Protein AF-A0A6N3WYI0-F1 (afdb_monomer_lite)

pLDDT: mean 83.33, std 9.59, range [57.69, 98.38]

Radius of gyration: 14.71 Å; chains: 1; bounding box: 31×34×36 Å

InterPro domains:
  IPR027417 P-loop containing nucleoside triphosphate hydrolase [G3DSA:3.40.50.300] (2-44)

Structure (mmCIF, N/CA/C/O backbone):
data_AF-A0A6N3WYI0-F1
#
_entry.id   AF-A0A6N3WYI0-F1
#
loop_
_atom_site.group_PDB
_atom_site.id
_atom_site.type_symbol
_atom_site.label_atom_id
_atom_site.label_alt_id
_atom_site.label_comp_id
_atom_site.label_asym_id
_atom_site.label_entity_id
_atom_site.label_seq_id
_atom_site.pdbx_PDB_ins_code
_atom_site.Cartn_x
_atom_site.Cartn_y
_atom_site.Cartn_z
_atom_site.occupancy
_atom_site.B_iso_or_equiv
_atom_site.auth_seq_id
_atom_site.auth_comp_id
_atom_site.auth_asym_id
_atom_site.auth_atom_id
_atom_site.pdbx_PDB_model_num
ATOM 1 N N . VAL A 1 1 ? 18.492 -11.598 -7.239 1.00 57.69 1 VAL A N 1
ATOM 2 C CA . VAL A 1 1 ? 18.209 -11.217 -8.647 1.00 57.69 1 VAL A CA 1
ATOM 3 C C . VAL A 1 1 ? 16.923 -11.869 -9.162 1.00 57.69 1 VAL A C 1
ATOM 5 O O . VAL A 1 1 ? 16.027 -11.134 -9.549 1.00 57.69 1 VAL A O 1
ATOM 8 N N . VAL A 1 2 ? 16.761 -13.200 -9.081 1.00 62.50 2 VAL A N 1
ATOM 9 C CA . VAL A 1 2 ? 15.528 -13.911 -9.518 1.00 62.50 2 VAL A CA 1
ATOM 10 C C . VAL A 1 2 ? 14.264 -13.447 -8.773 1.00 62.50 2 VAL A C 1
ATOM 12 O O . VAL A 1 2 ? 13.228 -13.201 -9.384 1.00 62.50 2 VAL A O 1
ATOM 15 N N . THR A 1 3 ? 14.363 -13.236 -7.459 1.00 75.56 3 THR A N 1
ATOM 16 C CA . THR A 1 3 ? 13.233 -12.838 -6.601 1.00 75.56 3 THR A CA 1
ATOM 17 C C . THR A 1 3 ? 12.672 -11.446 -6.907 1.00 75.56 3 THR A C 1
ATOM 19 O O . THR A 1 3 ? 11.476 -11.226 -6.750 1.00 75.56 3 THR A O 1
ATOM 22 N N . ASP A 1 4 ? 13.495 -10.504 -7.377 1.00 73.62 4 ASP A N 1
ATOM 23 C CA . ASP A 1 4 ? 13.027 -9.153 -7.721 1.00 73.62 4 ASP A CA 1
ATOM 24 C C . ASP A 1 4 ? 12.378 -9.080 -9.096 1.00 73.62 4 ASP A C 1
ATOM 26 O O . ASP A 1 4 ? 11.515 -8.235 -9.320 1.00 73.62 4 ASP A O 1
ATOM 30 N N . HIS A 1 5 ? 12.803 -9.935 -10.026 1.00 79.31 5 HIS A N 1
ATOM 31 C CA . HIS A 1 5 ? 12.167 -10.026 -11.335 1.00 79.31 5 HIS A CA 1
ATOM 32 C C . HIS A 1 5 ? 10.755 -10.602 -11.200 1.00 79.31 5 HIS A C 1
ATOM 34 O O . HIS A 1 5 ? 9.798 -9.991 -11.668 1.00 79.31 5 HIS A O 1
ATOM 40 N N . LEU A 1 6 ? 10.620 -11.696 -10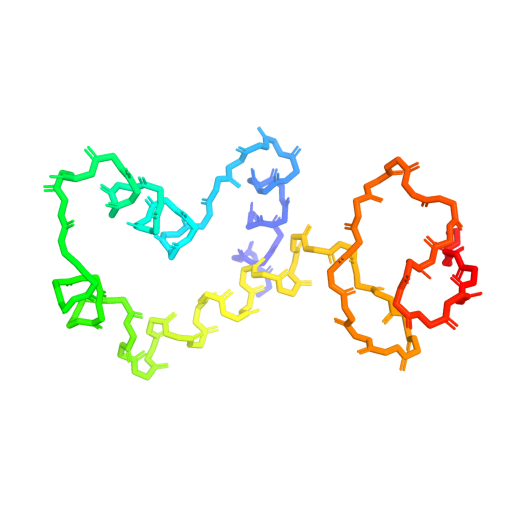.443 1.00 83.06 6 LEU A N 1
ATOM 41 C CA . LEU A 1 6 ? 9.323 -12.296 -10.140 1.00 83.06 6 LEU A CA 1
ATOM 42 C C . LEU A 1 6 ? 8.392 -11.299 -9.433 1.00 83.06 6 LEU A C 1
ATOM 44 O O . LEU A 1 6 ? 7.230 -11.167 -9.800 1.00 83.06 6 LEU A O 1
ATOM 48 N N . ARG A 1 7 ? 8.921 -10.539 -8.465 1.00 77.38 7 ARG A N 1
ATOM 49 C CA . ARG A 1 7 ? 8.153 -9.522 -7.734 1.00 77.38 7 ARG A CA 1
ATOM 50 C C . ARG A 1 7 ? 7.677 -8.381 -8.637 1.00 77.38 7 ARG A C 1
ATOM 52 O O . ARG A 1 7 ? 6.539 -7.953 -8.503 1.00 77.38 7 ARG A O 1
ATOM 59 N N . ARG A 1 8 ? 8.510 -7.920 -9.575 1.00 76.69 8 ARG A N 1
ATOM 60 C CA . ARG A 1 8 ? 8.108 -6.908 -10.567 1.00 76.69 8 ARG A CA 1
ATOM 61 C C . ARG A 1 8 ? 6.973 -7.399 -11.458 1.00 76.69 8 ARG A C 1
ATOM 63 O O . ARG A 1 8 ? 5.996 -6.683 -11.631 1.00 76.69 8 ARG A O 1
ATOM 70 N N . MET A 1 9 ? 7.080 -8.620 -11.982 1.00 82.50 9 MET A N 1
ATOM 71 C CA . MET A 1 9 ? 6.022 -9.215 -12.806 1.00 82.50 9 MET A CA 1
ATOM 72 C C . MET A 1 9 ? 4.722 -9.393 -12.022 1.00 82.50 9 MET A C 1
ATOM 74 O O . MET A 1 9 ? 3.650 -9.089 -12.530 1.00 82.50 9 MET A O 1
ATOM 78 N N . ALA A 1 10 ? 4.827 -9.850 -10.775 1.00 81.31 10 ALA A N 1
ATOM 79 C CA . ALA A 1 10 ? 3.697 -10.036 -9.879 1.00 81.31 10 ALA A CA 1
ATOM 80 C C . ALA A 1 10 ? 2.915 -8.737 -9.654 1.00 81.31 10 ALA A C 1
ATOM 82 O O . ALA A 1 10 ? 1.701 -8.689 -9.834 1.00 81.31 10 ALA A O 1
ATOM 83 N N . VAL A 1 11 ? 3.630 -7.669 -9.314 1.00 77.31 11 VAL A N 1
ATOM 84 C CA . VAL A 1 11 ? 3.049 -6.340 -9.143 1.00 77.31 11 VAL A CA 1
ATOM 85 C C . VAL A 1 11 ? 2.437 -5.824 -10.446 1.00 77.31 11 VAL A C 1
ATOM 87 O O . VAL A 1 11 ? 1.310 -5.342 -10.433 1.00 77.31 11 VAL A O 1
ATOM 90 N N . ALA A 1 12 ? 3.146 -5.945 -11.575 1.00 75.31 12 ALA A N 1
ATOM 91 C CA . ALA A 1 12 ? 2.635 -5.514 -12.878 1.00 75.31 12 ALA A CA 1
ATOM 92 C C . ALA A 1 12 ? 1.358 -6.273 -13.289 1.00 75.31 12 ALA A C 1
ATOM 94 O O . ALA A 1 12 ? 0.514 -5.727 -13.990 1.00 75.31 12 ALA A O 1
ATOM 95 N N . ALA A 1 13 ? 1.193 -7.512 -12.816 1.00 81.00 13 ALA A N 1
ATOM 96 C CA . ALA A 1 13 ? -0.012 -8.317 -12.992 1.00 81.00 13 ALA A CA 1
ATOM 97 C C . ALA A 1 13 ? -1.144 -7.977 -11.998 1.00 81.00 13 ALA A C 1
ATOM 99 O O . ALA A 1 13 ? -2.162 -8.666 -11.979 1.00 81.00 13 ALA A O 1
ATOM 100 N N . GLY A 1 14 ? -0.987 -6.935 -11.174 1.00 76.94 14 GLY A N 1
ATOM 101 C CA . GLY A 1 14 ? -2.016 -6.453 -10.251 1.00 76.94 14 GLY A CA 1
ATOM 102 C C . GLY A 1 14 ? -1.947 -7.036 -8.838 1.00 76.94 14 GLY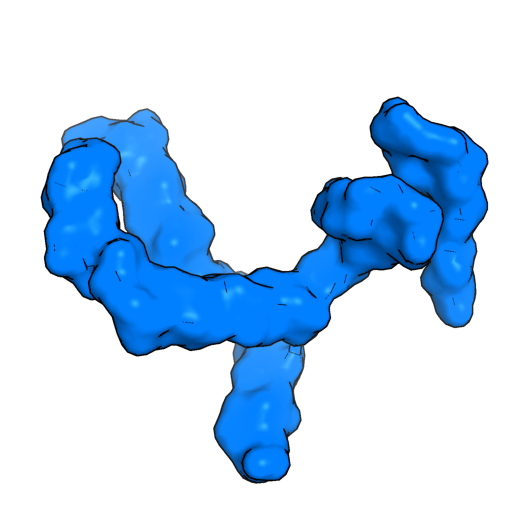 A C 1
ATOM 103 O O . GLY A 1 14 ? -2.902 -6.881 -8.079 1.00 76.94 14 GLY A O 1
ATOM 104 N N . MET A 1 15 ? -0.850 -7.699 -8.450 1.00 84.06 15 MET A N 1
ATOM 105 C CA . MET A 1 15 ? -0.692 -8.124 -7.056 1.00 84.06 15 MET A CA 1
ATOM 106 C C . MET A 1 15 ? -0.490 -6.924 -6.125 1.00 84.06 15 MET A C 1
ATOM 108 O O . MET A 1 15 ? 0.303 -6.022 -6.402 1.00 84.06 15 MET A O 1
ATOM 112 N N . THR A 1 16 ? -1.171 -6.958 -4.981 1.00 84.06 16 THR A N 1
ATOM 113 C CA . THR A 1 16 ? -0.994 -6.002 -3.882 1.00 84.06 16 THR A CA 1
ATOM 114 C C . THR A 1 16 ? 0.099 -6.466 -2.914 1.00 84.06 16 THR A C 1
ATOM 116 O O . THR A 1 16 ? 0.453 -7.647 -2.874 1.00 84.06 16 THR A O 1
ATOM 119 N N . THR A 1 17 ? 0.660 -5.541 -2.137 1.00 87.12 17 THR A N 1
ATOM 120 C CA . THR A 1 17 ? 1.614 -5.888 -1.074 1.00 87.12 17 THR A CA 1
ATOM 121 C C . THR A 1 17 ? 0.876 -6.328 0.191 1.00 87.12 17 THR A C 1
ATOM 123 O O . THR A 1 17 ? -0.315 -6.047 0.344 1.00 87.12 17 THR A O 1
ATOM 126 N N . LEU A 1 18 ? 1.560 -7.007 1.121 1.00 90.69 18 LEU A N 1
ATOM 127 C CA . LEU A 1 18 ? 0.910 -7.456 2.357 1.00 90.69 18 LEU A CA 1
ATOM 128 C C . LEU A 1 18 ? 0.483 -6.259 3.207 1.00 90.69 18 LEU A C 1
ATOM 130 O O . LEU A 1 18 ? -0.608 -6.280 3.769 1.00 90.69 18 LEU A O 1
ATOM 134 N N . LEU A 1 19 ? 1.295 -5.197 3.257 1.00 90.12 19 LEU A N 1
ATOM 135 C CA . LEU A 1 19 ? 0.918 -3.962 3.950 1.00 90.12 19 LEU A CA 1
ATOM 136 C C . LEU A 1 19 ? -0.258 -3.267 3.261 1.00 90.12 19 LEU A C 1
ATOM 138 O O . LEU A 1 19 ? -1.171 -2.813 3.944 1.00 90.12 19 LEU A O 1
ATOM 142 N N . GLY A 1 20 ? -0.257 -3.198 1.925 1.00 88.75 20 GLY A N 1
ATOM 143 C CA . GLY A 1 20 ? -1.361 -2.615 1.162 1.00 88.75 20 GLY A CA 1
ATOM 144 C C . GLY A 1 20 ? -2.688 -3.314 1.458 1.00 88.75 20 GLY A C 1
ATOM 145 O O . GLY A 1 20 ? -3.665 -2.655 1.803 1.00 88.75 20 GLY A O 1
ATOM 146 N N . TYR A 1 21 ? -2.693 -4.647 1.407 1.00 91.94 21 TYR A N 1
ATOM 147 C CA . TYR A 1 21 ? -3.867 -5.451 1.737 1.00 91.94 21 TYR A CA 1
ATOM 148 C C . TYR A 1 21 ? -4.259 -5.360 3.218 1.00 91.94 21 TYR A C 1
ATOM 150 O O . TYR A 1 21 ? -5.432 -5.205 3.541 1.00 91.94 21 TYR A O 1
ATOM 158 N N . GLY A 1 22 ? -3.286 -5.392 4.134 1.00 93.88 22 GLY A N 1
ATOM 159 C CA . GLY A 1 22 ? -3.541 -5.254 5.569 1.00 93.88 22 GLY A CA 1
ATOM 160 C C . GLY A 1 22 ? -4.252 -3.943 5.912 1.00 93.88 22 GLY A C 1
ATOM 161 O O . GLY A 1 22 ? -5.213 -3.948 6.676 1.00 93.88 22 GLY A O 1
ATOM 162 N N . LEU A 1 23 ? -3.846 -2.829 5.294 1.00 93.69 23 LEU A N 1
ATOM 163 C CA . LEU A 1 23 ? -4.509 -1.534 5.474 1.00 93.69 23 LEU A CA 1
ATOM 164 C C . LEU A 1 23 ? -5.930 -1.505 4.891 1.00 93.69 23 LEU A C 1
ATOM 166 O O . LEU A 1 23 ? -6.807 -0.856 5.458 1.00 93.69 23 LEU A O 1
ATOM 170 N N . GLU A 1 24 ? -6.184 -2.219 3.794 1.00 94.88 24 GLU A N 1
ATOM 171 C CA . GLU A 1 24 ? -7.533 -2.358 3.236 1.00 94.88 24 GLU A CA 1
ATOM 172 C C . GLU A 1 24 ? -8.468 -3.110 4.195 1.00 94.88 24 GLU A C 1
ATOM 174 O O . GLU A 1 24 ? -9.593 -2.669 4.433 1.00 94.88 24 GLU A O 1
ATOM 179 N N . LEU A 1 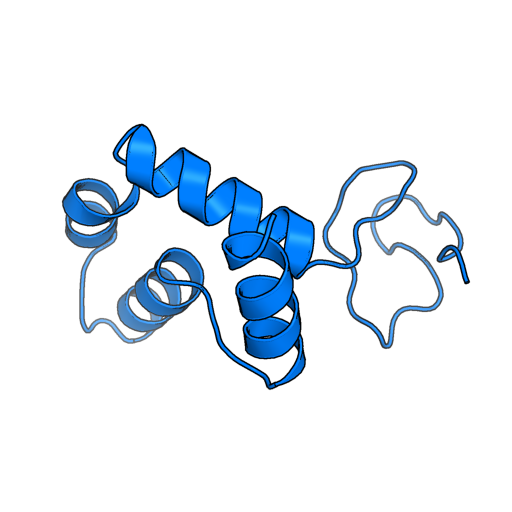25 ? -7.984 -4.181 4.830 1.00 96.62 25 LEU A N 1
ATOM 180 C CA . LEU A 1 25 ? -8.747 -4.918 5.843 1.00 96.62 25 LEU A CA 1
ATOM 181 C C . LEU A 1 25 ? -9.054 -4.068 7.086 1.00 96.62 25 LEU A C 1
ATOM 183 O O . LEU A 1 25 ? -10.135 -4.204 7.663 1.00 96.62 25 LEU A O 1
ATOM 187 N N . VAL A 1 26 ? -8.143 -3.169 7.481 1.00 96.94 26 VAL A N 1
ATOM 188 C CA . VAL A 1 26 ? -8.396 -2.193 8.558 1.00 96.94 26 VAL A CA 1
ATOM 189 C C . VAL A 1 26 ? -9.533 -1.247 8.172 1.00 96.94 26 VAL A C 1
ATOM 191 O O . VAL A 1 26 ? -10.438 -1.023 8.971 1.00 96.94 26 VAL A O 1
ATOM 194 N N . LEU A 1 27 ? -9.534 -0.730 6.938 1.00 94.69 27 LEU A N 1
ATOM 195 C CA . LEU A 1 27 ? -10.609 0.141 6.444 1.00 94.69 27 LEU A CA 1
ATOM 196 C C . LEU A 1 27 ? -11.969 -0.570 6.388 1.00 94.69 27 LEU A C 1
ATOM 198 O O . LEU A 1 27 ? -13.000 0.067 6.587 1.00 94.69 27 LEU A O 1
ATOM 202 N N . GLN A 1 28 ? -11.974 -1.881 6.147 1.00 98.00 28 GLN A N 1
ATOM 203 C CA . GLN A 1 28 ? -13.178 -2.717 6.165 1.00 98.00 28 GLN A CA 1
ATOM 204 C C . GLN A 1 28 ? -13.614 -3.125 7.585 1.00 98.00 28 GLN A C 1
ATOM 206 O O . GLN A 1 28 ? -14.663 -3.747 7.743 1.00 98.00 28 GLN A O 1
ATOM 211 N N . GLY A 1 29 ? -12.830 -2.794 8.618 1.00 96.62 29 GLY A N 1
ATOM 212 C CA . GLY A 1 29 ? -13.102 -3.168 10.007 1.00 96.62 29 GLY A CA 1
ATOM 213 C C . GLY A 1 29 ? -12.891 -4.655 10.314 1.00 96.62 29 GLY A C 1
ATOM 214 O O . GLY A 1 29 ? -13.398 -5.141 11.321 1.00 96.62 29 GLY A O 1
ATOM 215 N N . ILE A 1 30 ? -12.170 -5.385 9.455 1.00 98.38 30 ILE A N 1
ATOM 216 C CA . ILE A 1 30 ? -11.910 -6.829 9.605 1.00 98.38 30 ILE A CA 1
ATOM 217 C C . ILE A 1 30 ? -10.754 -7.089 10.582 1.00 98.38 30 ILE A C 1
ATOM 219 O O . ILE A 1 30 ? -10.732 -8.110 11.264 1.00 98.38 30 ILE A O 1
ATOM 223 N N . THR A 1 31 ? -9.791 -6.170 10.649 1.00 97.50 31 THR A N 1
ATOM 224 C CA . THR A 1 31 ? -8.630 -6.223 11.549 1.00 97.50 31 THR A CA 1
ATOM 225 C C . THR A 1 31 ? -8.310 -4.825 12.071 1.00 97.50 31 THR A C 1
ATOM 227 O O . THR A 1 31 ? -8.894 -3.832 11.631 1.00 97.50 31 THR A O 1
ATOM 230 N N . THR A 1 32 ? -7.381 -4.735 13.016 1.00 97.50 32 THR A N 1
ATOM 231 C CA . THR A 1 32 ? -6.935 -3.473 13.611 1.00 97.50 32 THR A CA 1
ATOM 232 C C . THR A 1 32 ? -5.543 -3.072 13.134 1.00 97.50 32 THR A C 1
ATOM 234 O O . THR A 1 32 ? -4.742 -3.896 12.692 1.00 97.50 32 THR A O 1
ATOM 237 N N . LEU A 1 33 ? -5.229 -1.781 13.255 1.00 96.00 33 LEU A N 1
ATOM 238 C CA . LEU A 1 33 ? -3.901 -1.275 12.909 1.00 96.00 33 LEU A CA 1
ATOM 239 C C . LEU A 1 33 ? -2.801 -1.914 13.777 1.00 96.00 33 LEU A C 1
ATOM 241 O O . LEU A 1 33 ? -1.725 -2.209 13.267 1.00 96.00 33 LEU A O 1
ATOM 245 N N . GLU A 1 34 ? -3.097 -2.188 15.051 1.00 96.69 34 GLU A N 1
ATOM 246 C CA . GLU A 1 34 ? -2.181 -2.841 15.996 1.00 96.69 34 GLU A CA 1
ATOM 247 C C . GLU A 1 34 ? -1.865 -4.291 15.588 1.00 96.69 34 GLU A C 1
ATOM 249 O O . GLU A 1 34 ? -0.712 -4.728 15.621 1.00 96.69 34 GLU A O 1
ATOM 254 N N . GLU A 1 35 ? -2.872 -5.044 15.137 1.00 96.00 35 GLU A N 1
ATOM 255 C CA . GLU A 1 35 ? -2.668 -6.398 14.612 1.00 96.00 35 GLU A CA 1
ATOM 256 C C . GLU A 1 35 ? -1.801 -6.397 13.351 1.00 96.00 35 GLU A C 1
ATOM 258 O O . GLU A 1 35 ? -0.895 -7.225 13.228 1.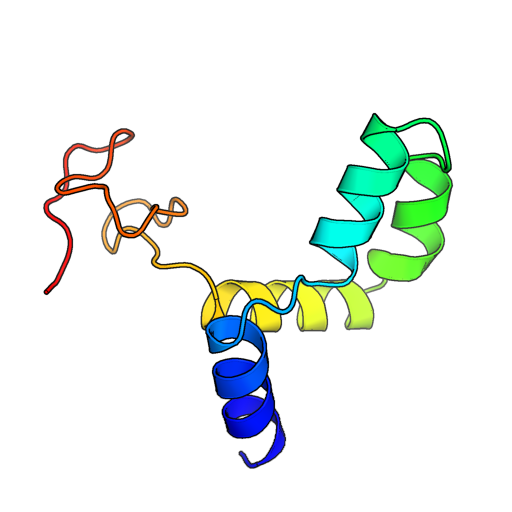00 96.00 35 GLU A O 1
ATOM 263 N N . VAL A 1 36 ? -2.043 -5.448 12.443 1.00 95.19 36 VAL A N 1
ATOM 264 C CA . VAL A 1 36 ? -1.254 -5.274 11.217 1.00 95.19 36 VAL A CA 1
ATOM 265 C C . VAL A 1 36 ? 0.191 -4.900 11.546 1.00 95.19 36 VAL A C 1
ATOM 267 O O . VAL A 1 36 ? 1.118 -5.490 10.987 1.00 95.19 36 VAL A O 1
ATOM 270 N N . GLU A 1 37 ? 0.403 -3.967 12.474 1.00 93.31 37 GLU A N 1
ATOM 271 C CA . GLU A 1 37 ? 1.729 -3.550 12.931 1.00 93.31 37 GLU A CA 1
ATOM 272 C C . GLU A 1 37 ? 2.536 -4.732 13.473 1.00 93.31 37 GLU A C 1
ATOM 274 O O . GLU A 1 37 ? 3.646 -4.989 13.000 1.00 93.31 37 GLU A O 1
ATOM 279 N N . ARG A 1 38 ? 1.954 -5.503 14.399 1.00 92.50 38 A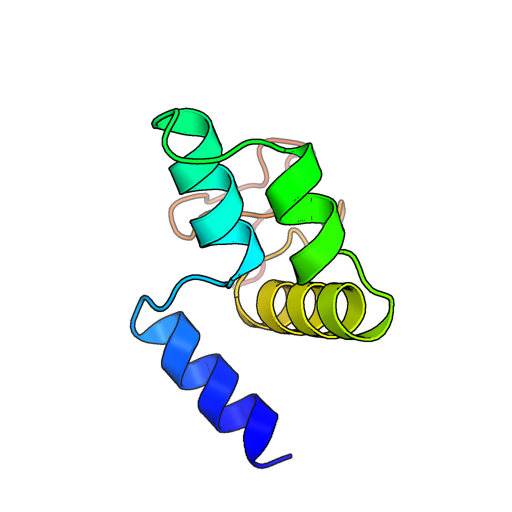RG A N 1
ATOM 280 C CA . ARG A 1 38 ? 2.623 -6.634 15.060 1.00 92.50 38 ARG A CA 1
ATOM 281 C C . ARG A 1 38 ? 3.125 -7.697 14.081 1.00 92.50 38 ARG A C 1
ATOM 283 O O . ARG A 1 38 ? 4.108 -8.378 14.367 1.00 92.50 38 ARG A O 1
ATOM 290 N N . VAL A 1 39 ? 2.445 -7.864 12.947 1.00 90.88 39 VAL A N 1
ATOM 291 C CA . VAL A 1 39 ? 2.752 -8.913 11.965 1.00 90.88 39 VAL A CA 1
ATOM 292 C C . VAL A 1 39 ? 3.613 -8.390 10.815 1.00 90.88 39 VAL A C 1
ATOM 294 O O . VAL A 1 39 ? 4.516 -9.093 10.358 1.00 90.88 39 VAL A O 1
ATOM 297 N N . LEU A 1 40 ? 3.362 -7.168 10.336 1.00 89.44 40 LEU A N 1
ATOM 298 C CA . LEU A 1 40 ? 3.955 -6.663 9.093 1.00 89.44 40 LEU A CA 1
ATOM 299 C C . LEU A 1 40 ? 5.052 -5.616 9.298 1.00 89.44 40 LEU A C 1
ATOM 301 O O . LEU A 1 40 ? 5.944 -5.517 8.455 1.00 89.44 40 LEU A O 1
ATOM 305 N N . LEU A 1 41 ? 5.035 -4.859 10.398 1.00 85.56 41 LEU A N 1
ATOM 306 C CA . LEU A 1 41 ? 6.008 -3.790 10.667 1.00 85.56 41 LEU A CA 1
ATOM 307 C C . LEU A 1 41 ? 7.216 -4.264 11.490 1.00 85.56 41 LEU A C 1
ATOM 309 O O . LEU A 1 41 ? 7.890 -3.471 12.140 1.00 85.56 41 LEU A O 1
ATOM 313 N N . THR A 1 42 ? 7.544 -5.555 11.407 1.00 88.56 42 THR A N 1
ATOM 314 C CA . THR A 1 42 ? 8.852 -6.070 11.839 1.00 88.56 42 THR A CA 1
ATOM 315 C C . THR A 1 42 ? 9.967 -5.520 10.942 1.00 88.56 42 THR A C 1
ATOM 317 O O . THR A 1 42 ? 9.711 -5.167 9.791 1.00 88.56 42 THR A O 1
ATOM 320 N N . ASP A 1 43 ? 11.222 -5.503 11.402 1.00 80.75 43 ASP A N 1
ATOM 321 C CA . ASP A 1 43 ? 12.352 -4.990 10.601 1.00 80.75 43 ASP A CA 1
ATOM 322 C C . ASP A 1 43 ? 12.450 -5.651 9.212 1.00 80.75 43 ASP A C 1
ATOM 324 O O . ASP A 1 43 ? 12.673 -4.988 8.194 1.00 80.75 43 ASP A O 1
ATOM 328 N N . VAL A 1 44 ? 12.217 -6.967 9.149 1.00 85.25 44 VAL A N 1
ATOM 329 C CA . VAL A 1 44 ? 12.232 -7.746 7.900 1.00 85.25 44 VAL A CA 1
ATOM 330 C C . VAL A 1 44 ? 10.982 -7.482 7.055 1.00 85.25 44 VAL A C 1
ATOM 332 O O . VAL A 1 44 ? 11.086 -7.324 5.833 1.00 85.25 44 VAL A O 1
ATOM 335 N N . GLY A 1 45 ? 9.805 -7.413 7.683 1.00 84.12 45 GLY A N 1
ATOM 336 C CA . GLY A 1 45 ? 8.543 -7.117 7.003 1.00 84.12 45 GLY A CA 1
ATOM 337 C C . GLY A 1 45 ? 8.560 -5.728 6.367 1.00 84.12 45 GLY A C 1
ATOM 338 O O . GLY A 1 45 ? 8.328 -5.590 5.166 1.00 84.12 45 GLY A O 1
ATOM 339 N N . LEU A 1 46 ? 8.990 -4.717 7.121 1.00 84.75 46 LEU A N 1
ATOM 340 C CA . LEU A 1 46 ? 9.124 -3.342 6.652 1.00 84.75 46 LEU A CA 1
ATOM 341 C C . LEU A 1 46 ? 10.129 -3.218 5.500 1.00 84.75 46 LEU A C 1
ATOM 343 O O . LEU A 1 46 ? 9.859 -2.529 4.514 1.00 84.75 46 LEU A O 1
ATOM 347 N N . ALA A 1 47 ? 11.279 -3.895 5.586 1.00 84.31 47 ALA A N 1
ATOM 348 C CA . ALA A 1 47 ? 12.250 -3.923 4.493 1.00 84.31 47 ALA A CA 1
ATOM 349 C C . ALA A 1 47 ? 11.665 -4.566 3.221 1.00 84.31 47 ALA A C 1
ATOM 351 O O . ALA A 1 47 ? 11.899 -4.080 2.109 1.00 84.31 47 ALA A O 1
ATOM 352 N N . THR A 1 48 ? 10.867 -5.624 3.379 1.00 84.12 48 THR A N 1
ATOM 353 C CA . THR A 1 48 ? 10.204 -6.324 2.269 1.00 84.12 48 THR A CA 1
ATOM 354 C C . THR A 1 48 ? 9.143 -5.448 1.609 1.00 84.12 48 THR A C 1
ATOM 356 O O . THR A 1 48 ? 9.125 -5.327 0.384 1.00 84.12 48 THR A O 1
ATOM 359 N N . GLU A 1 49 ? 8.320 -4.775 2.408 1.00 85.06 49 GLU A N 1
ATOM 360 C CA . GLU A 1 49 ? 7.274 -3.862 1.944 1.00 85.06 49 GLU A CA 1
ATOM 361 C C . GLU A 1 49 ? 7.852 -2.633 1.244 1.00 85.06 49 GLU A C 1
ATOM 363 O O . GLU A 1 49 ? 7.410 -2.270 0.154 1.00 85.06 49 GLU A O 1
ATOM 368 N N . ARG A 1 50 ? 8.921 -2.038 1.788 1.00 81.06 50 ARG A N 1
ATOM 369 C CA . ARG A 1 50 ? 9.643 -0.940 1.122 1.00 81.06 50 ARG A CA 1
ATOM 370 C C . ARG A 1 50 ? 10.202 -1.362 -0.232 1.00 81.06 50 ARG A C 1
ATOM 372 O O . ARG A 1 50 ? 10.102 -0.601 -1.192 1.00 81.06 50 ARG A O 1
ATOM 379 N N . ARG A 1 51 ? 10.756 -2.574 -0.330 1.00 79.31 51 ARG A N 1
ATOM 380 C CA . ARG A 1 51 ? 11.276 -3.118 -1.591 1.00 79.31 51 ARG A CA 1
ATOM 381 C C . ARG A 1 51 ? 10.156 -3.403 -2.587 1.00 79.31 51 ARG A C 1
ATOM 383 O O . ARG A 1 51 ? 10.305 -3.079 -3.757 1.00 79.31 51 ARG A O 1
ATOM 390 N N . ALA A 1 52 ? 9.046 -3.989 -2.138 1.00 76.06 52 ALA A N 1
ATOM 391 C CA . ALA A 1 52 ? 7.883 -4.241 -2.982 1.00 76.06 52 ALA A CA 1
ATOM 392 C C . ALA A 1 52 ? 7.299 -2.930 -3.521 1.00 76.06 52 ALA A C 1
ATOM 394 O O . ALA A 1 52 ? 7.050 -2.830 -4.718 1.00 76.06 52 ALA A O 1
ATOM 395 N N . ARG A 1 53 ? 7.192 -1.908 -2.664 1.00 73.62 53 ARG A N 1
ATOM 396 C CA . ARG A 1 53 ? 6.728 -0.572 -3.040 1.00 73.62 53 ARG A CA 1
ATOM 397 C C . ARG A 1 53 ? 7.664 0.108 -4.034 1.00 73.62 53 ARG A C 1
ATOM 399 O O . ARG A 1 53 ? 7.207 0.569 -5.064 1.00 73.62 53 ARG A O 1
ATOM 406 N N . ALA A 1 54 ? 8.974 0.092 -3.796 1.00 73.19 54 ALA A N 1
ATOM 407 C CA . ALA A 1 54 ? 9.952 0.644 -4.740 1.00 73.19 54 ALA A CA 1
ATOM 408 C C . ALA A 1 54 ? 9.924 -0.036 -6.124 1.00 73.19 54 ALA A C 1
ATOM 410 O O . ALA A 1 54 ? 10.340 0.560 -7.111 1.00 73.19 54 ALA A O 1
ATOM 411 N N . LEU A 1 55 ? 9.455 -1.286 -6.198 1.00 69.38 55 LEU A N 1
ATOM 412 C CA . LEU A 1 55 ? 9.276 -2.021 -7.450 1.00 69.38 55 LEU A CA 1
ATOM 413 C C . LEU A 1 55 ? 7.887 -1.824 -8.078 1.00 69.38 55 LEU A C 1
ATOM 415 O O . LEU A 1 55 ? 7.703 -2.249 -9.217 1.00 69.38 55 LEU A O 1
ATOM 419 N N . SER A 1 56 ? 6.929 -1.236 -7.351 1.00 63.84 56 SER A N 1
ATOM 420 C CA . SER A 1 56 ? 5.532 -1.093 -7.769 1.00 63.84 56 SER A CA 1
ATOM 421 C C . SER A 1 56 ? 5.076 0.322 -8.041 1.00 63.84 56 SER A C 1
ATOM 423 O O . SER A 1 56 ? 4.222 0.528 -8.899 1.00 63.84 56 SER A O 1
ATOM 425 N N . SER A 1 57 ? 5.613 1.302 -7.324 1.00 64.81 57 SER A N 1
ATOM 426 C CA . SER A 1 57 ? 5.221 2.684 -7.517 1.00 64.81 57 SER A CA 1
ATOM 427 C C . SER A 1 57 ? 6.057 3.314 -8.620 1.00 64.81 57 SER A C 1
ATOM 429 O O . SER A 1 57 ? 7.285 3.300 -8.586 1.00 64.81 57 SER A O 1
ATOM 431 N N . LEU A 1 58 ? 5.380 3.946 -9.577 1.00 74.81 58 LEU A N 1
ATOM 432 C CA . LEU A 1 58 ? 5.978 5.096 -10.225 1.00 74.81 58 LEU A CA 1
ATOM 433 C C . LEU A 1 58 ? 6.165 6.156 -9.145 1.00 74.81 58 LEU A C 1
ATOM 435 O O . LEU A 1 58 ? 5.196 6.609 -8.548 1.00 74.81 58 LEU A O 1
ATOM 439 N N . ASN A 1 59 ? 7.400 6.529 -8.849 1.00 79.31 59 ASN A N 1
ATOM 440 C CA . ASN A 1 59 ? 7.688 7.601 -7.907 1.00 79.31 59 ASN A CA 1
ATOM 441 C C . ASN A 1 59 ? 8.050 8.857 -8.692 1.00 79.31 59 ASN A C 1
ATOM 443 O O . ASN A 1 59 ? 8.757 8.789 -9.696 1.00 79.31 59 ASN A O 1
ATOM 447 N N . CYS A 1 60 ? 7.601 10.017 -8.219 1.00 80.25 60 CYS A N 1
ATOM 448 C CA . CYS A 1 60 ? 8.087 11.281 -8.743 1.00 80.25 60 CYS A CA 1
ATOM 449 C C . CYS A 1 60 ? 9.608 11.360 -8.525 1.00 80.25 60 CYS A C 1
ATOM 451 O O . CYS A 1 60 ? 10.044 11.238 -7.376 1.00 80.25 60 CYS A O 1
ATOM 453 N N . PRO A 1 61 ? 10.421 11.608 -9.569 1.00 81.69 61 PRO A N 1
ATOM 454 C CA . PRO A 1 61 ? 11.878 11.652 -9.434 1.00 81.69 61 PRO A CA 1
ATOM 455 C C . PRO A 1 61 ? 12.357 12.831 -8.579 1.00 81.69 61 PRO A C 1
ATOM 457 O O . PRO A 1 61 ? 13.471 12.805 -8.066 1.00 81.69 61 PRO A O 1
ATOM 460 N N . ARG A 1 62 ? 11.517 13.859 -8.404 1.00 85.75 62 ARG A N 1
ATOM 461 C CA . ARG A 1 62 ? 11.851 15.062 -7.642 1.00 85.75 62 ARG A CA 1
ATOM 462 C C . ARG A 1 62 ? 11.465 14.975 -6.171 1.00 85.75 62 ARG A C 1
ATOM 464 O O . ARG A 1 62 ? 12.295 15.253 -5.316 1.00 85.75 62 ARG A O 1
ATOM 471 N N . CYS A 1 63 ? 10.217 14.619 -5.863 1.00 87.19 63 CYS A N 1
ATOM 472 C CA . CYS A 1 63 ? 9.725 14.623 -4.479 1.00 87.19 63 CYS A CA 1
ATOM 473 C C . CYS A 1 63 ? 9.530 13.223 -3.877 1.00 87.19 63 CYS A C 1
ATOM 475 O O . CYS A 1 63 ? 9.156 13.108 -2.714 1.00 87.19 63 CYS A O 1
ATOM 477 N N . GLY A 1 64 ? 9.727 12.153 -4.655 1.00 75.38 64 GLY A N 1
ATOM 478 C CA . GLY A 1 64 ? 9.593 10.767 -4.196 1.00 75.38 64 GLY A CA 1
ATOM 479 C C . GLY A 1 64 ? 8.155 10.292 -3.951 1.00 75.38 64 GLY A C 1
ATOM 480 O O . GLY A 1 64 ? 7.956 9.126 -3.599 1.00 75.38 64 GLY A O 1
ATOM 481 N N . ALA A 1 65 ? 7.150 11.154 -4.149 1.00 77.88 65 ALA A N 1
ATOM 482 C CA . ALA A 1 65 ? 5.743 10.803 -3.971 1.00 77.88 65 ALA A CA 1
ATOM 483 C C . ALA A 1 65 ? 5.315 9.696 -4.945 1.00 77.88 65 ALA A C 1
ATOM 485 O O . ALA A 1 65 ? 5.766 9.665 -6.089 1.00 77.88 65 ALA A O 1
ATOM 486 N N . GLY A 1 66 ? 4.430 8.804 -4.497 1.00 76.25 66 GLY A N 1
ATOM 487 C CA . GLY A 1 66 ? 3.825 7.802 -5.373 1.00 76.25 66 GLY A CA 1
ATOM 488 C C . GLY A 1 66 ? 2.924 8.472 -6.410 1.00 76.25 66 GLY A C 1
ATOM 489 O O . GLY A 1 66 ? 2.073 9.286 -6.057 1.00 76.25 66 GLY A O 1
ATOM 490 N N . LEU A 1 67 ? 3.120 8.132 -7.678 1.00 76.81 67 LEU A N 1
ATOM 491 C CA . LEU A 1 67 ? 2.360 8.605 -8.825 1.00 76.81 67 LEU A CA 1
ATOM 492 C C . LEU A 1 67 ? 1.461 7.488 -9.356 1.00 76.81 67 LEU A C 1
ATOM 494 O O . LEU A 1 67 ? 1.794 6.306 -9.276 1.00 76.81 67 LEU A O 1
ATOM 498 N N . ARG A 1 68 ? 0.320 7.880 -9.927 1.00 74.88 68 ARG A N 1
ATOM 499 C CA . ARG A 1 68 ? -0.531 6.984 -10.718 1.00 74.88 68 ARG A CA 1
ATOM 500 C C . ARG A 1 68 ? -0.125 7.056 -12.185 1.00 74.88 68 ARG A C 1
ATOM 502 O O . ARG A 1 68 ? 0.237 8.126 -12.662 1.00 74.88 68 ARG A O 1
ATOM 509 N N . ASP A 1 69 ? -0.290 5.960 -12.919 1.00 74.00 69 ASP A N 1
ATOM 510 C CA . ASP A 1 69 ? 0.039 5.906 -14.351 1.00 74.00 69 ASP A CA 1
ATOM 511 C C . ASP A 1 69 ? -0.736 6.907 -15.218 1.00 74.00 69 ASP A C 1
ATOM 513 O O . ASP A 1 69 ? -0.275 7.326 -16.271 1.00 74.00 69 ASP A O 1
ATOM 517 N N . GLN A 1 70 ? -1.915 7.325 -14.782 1.00 76.69 70 GLN A N 1
ATOM 518 C CA . GLN A 1 70 ? -2.727 8.317 -15.486 1.00 76.69 70 GLN A CA 1
ATOM 519 C C . GLN A 1 70 ? -2.293 9.771 -15.227 1.00 76.69 70 GLN A C 1
ATOM 521 O O . GLN A 1 70 ? -2.864 10.689 -15.810 1.00 76.69 70 GLN A O 1
ATOM 526 N N . TRP A 1 71 ? -1.336 10.012 -14.325 1.00 83.94 71 TRP A N 1
ATOM 527 C CA . TRP A 1 71 ? -0.865 11.361 -14.019 1.00 83.94 71 TRP A CA 1
ATOM 528 C C . TRP A 1 71 ? 0.241 11.787 -14.987 1.00 83.94 71 TRP A C 1
ATOM 530 O O . TRP A 1 71 ? 1.269 11.121 -15.110 1.00 83.94 71 TRP A O 1
ATOM 540 N N . LEU A 1 72 ? 0.012 12.917 -15.660 1.00 85.44 72 LEU A N 1
ATOM 541 C CA . LEU A 1 72 ? 0.976 13.559 -16.561 1.00 85.44 72 LEU A CA 1
ATOM 542 C C . LEU A 1 72 ? 2.043 14.344 -15.780 1.00 85.44 72 LEU A C 1
ATOM 544 O O . LEU A 1 72 ? 3.200 14.416 -16.187 1.00 85.44 72 LEU A O 1
ATOM 548 N N . GLU A 1 73 ? 1.659 14.870 -14.619 1.00 87.50 73 GLU A N 1
ATOM 549 C CA . GLU A 1 73 ? 2.516 15.626 -13.712 1.00 87.50 73 GLU A CA 1
ATOM 550 C C . GLU A 1 73 ? 2.291 15.194 -12.260 1.00 87.50 73 GLU A C 1
ATOM 552 O O . GLU A 1 73 ? 1.224 14.702 -11.882 1.00 87.50 73 GLU A O 1
ATOM 557 N N . CYS A 1 74 ? 3.316 15.365 -11.429 1.00 87.12 74 CYS A N 1
ATOM 558 C CA . CYS A 1 74 ? 3.209 15.120 -10.000 1.00 87.12 74 CYS A CA 1
ATOM 559 C C . CYS A 1 74 ? 2.293 16.174 -9.349 1.00 87.12 74 CYS A C 1
ATOM 561 O O . CYS A 1 74 ? 2.672 17.345 -9.318 1.00 87.12 74 CYS A O 1
ATOM 563 N N . PRO A 1 75 ? 1.163 15.802 -8.718 1.00 87.56 75 PRO A N 1
ATOM 564 C CA . PRO A 1 75 ? 0.252 16.777 -8.108 1.00 87.56 75 PRO A CA 1
ATOM 565 C C . PRO A 1 75 ? 0.833 17.450 -6.853 1.00 87.56 75 PRO A C 1
ATOM 567 O O . PRO A 1 75 ? 0.254 18.399 -6.335 1.00 87.56 75 PRO A O 1
ATOM 570 N N . TYR A 1 76 ? 1.964 16.954 -6.342 1.00 86.94 76 TYR A N 1
ATOM 571 C CA . TYR A 1 76 ? 2.597 17.453 -5.121 1.00 86.94 76 TYR A CA 1
ATOM 572 C C . TYR A 1 76 ? 3.707 18.473 -5.386 1.00 86.94 76 TYR A C 1
ATOM 574 O O . TYR A 1 76 ? 3.949 19.340 -4.553 1.00 86.94 76 TYR A O 1
ATOM 582 N N . CYS A 1 77 ? 4.413 18.361 -6.516 1.00 92.81 77 CYS A N 1
ATOM 583 C CA . CYS A 1 77 ? 5.555 19.229 -6.825 1.00 92.81 77 CYS A CA 1
ATOM 584 C C . CYS A 1 77 ? 5.610 19.710 -8.281 1.00 92.81 77 CYS A C 1
ATOM 586 O O . CYS A 1 77 ? 6.594 20.343 -8.657 1.00 92.81 77 CYS A O 1
ATOM 588 N N . LEU A 1 78 ? 4.588 19.390 -9.085 1.00 89.81 78 LEU A N 1
ATOM 589 C CA . LEU A 1 78 ? 4.419 19.794 -10.487 1.00 89.81 78 LEU A CA 1
ATOM 590 C C . LEU A 1 78 ? 5.555 19.349 -11.426 1.00 89.81 78 LEU A C 1
ATOM 592 O O . LEU A 1 78 ? 5.742 19.898 -12.507 1.00 89.81 78 LEU A O 1
ATOM 596 N N . GLU A 1 79 ? 6.328 18.340 -11.018 1.00 90.25 79 GLU A N 1
ATOM 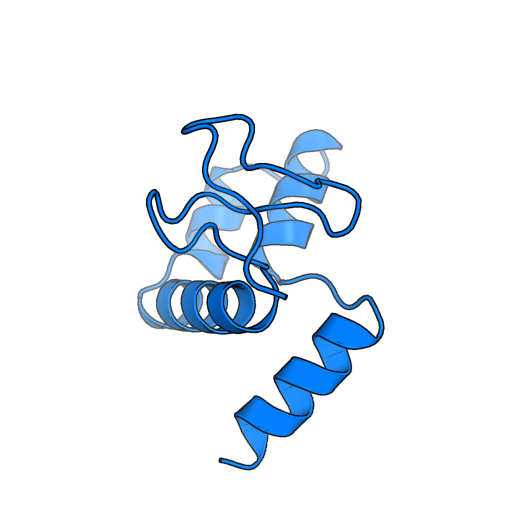597 C CA . GLU A 1 79 ? 7.357 17.748 -11.872 1.00 90.25 79 GLU A CA 1
ATOM 598 C C . GLU A 1 79 ? 6.706 16.896 -12.964 1.00 90.25 79 GLU A C 1
ATOM 600 O O . GLU A 1 79 ? 5.786 16.120 -12.681 1.00 90.25 79 GLU A O 1
ATOM 605 N N . GLN A 1 80 ? 7.210 17.011 -14.193 1.00 81.25 80 GLN A N 1
ATOM 606 C CA . GLN A 1 80 ? 6.760 16.191 -15.315 1.00 81.25 80 GLN A CA 1
ATOM 607 C C . GLN A 1 80 ? 7.112 14.721 -15.061 1.00 81.25 80 GLN A C 1
ATOM 609 O O . GLN A 1 80 ? 8.178 14.401 -14.524 1.00 81.25 80 GLN A O 1
ATOM 614 N N . ARG A 1 81 ? 6.215 13.804 -15.433 1.00 70.94 81 ARG A N 1
ATOM 615 C CA . ARG A 1 81 ? 6.503 12.372 -15.326 1.00 70.94 81 ARG A CA 1
ATOM 616 C C . ARG A 1 81 ? 7.691 12.017 -16.244 1.00 70.94 81 ARG A C 1
ATOM 618 O O . ARG A 1 81 ? 7.627 12.332 -17.430 1.00 70.94 81 ARG A O 1
ATOM 625 N N . PRO A 1 82 ? 8.743 11.335 -15.747 1.00 64.69 82 PRO A N 1
ATOM 626 C CA . PRO A 1 82 ? 9.764 10.775 -16.625 1.00 64.69 82 PRO A CA 1
ATOM 627 C C . PRO A 1 82 ? 9.122 9.675 -17.485 1.00 64.69 82 PRO A C 1
ATOM 629 O O . PRO A 1 82 ? 8.513 8.747 -16.946 1.00 64.69 82 PRO A O 1
ATOM 632 N N . THR A 1 83 ? 9.197 9.845 -18.807 1.00 58.03 83 THR A N 1
ATOM 633 C CA . THR A 1 83 ? 8.791 8.864 -19.831 1.00 58.03 83 THR A CA 1
ATOM 634 C C . THR A 1 83 ? 9.617 7.595 -19.759 1.00 58.03 83 THR A C 1
ATOM 636 O O . THR A 1 83 ? 10.855 7.733 -19.623 1.00 58.03 83 THR A O 1
#

Foldseek 3Di:
DVVLVVLLVCLVVPDDQLLRVVVVCCVVVNDHPVVSCVPQVDPVNVVVNVSSCVSRFQADPPPRHGDDPPDQADPVPRHGRDD

Organism: NCBI:txid1608213

Sequence (83 aa):
VVTDHLRRMAVAAGMTTLLGYGLELVLQGITTLEEVERVLLTDVGLATERRARALSSLNCPRCGAGLRDQWLECPYCLEQRPT

Secondary structure (DSSP, 8-state):
-HHHHHHHHHHHTTPPPHHHHHHHHHHTTSS-HHHHHHHH-SHHHHHHHHHHHHHHPEEPTTT--EE-TT-SB-TTT-PBPP-